Protein AF-A0A7W8VA94-F1 (afdb_monomer_lite)

Foldseek 3Di:
DVVVVVVVVVVVVPPPDDPPDKDKDKDWDKDKDWDWDACPVHHIDIDIDIDTDDIDIDIDD

InterPro domains:
  IPR023614 Porin domain superfamily [G3DSA:2.40.160.10] (11-59)
  IPR033900 Porin domain, Gram-negative type [PF13609] (10-50)

Organism: Paraburkholderia atlantica (NCBI:txid2654982)

Secondary structure (DSSP, 8-state):
-HHHHHHHHHHHTTTT------EEEEE--EEEEEEEEEEETTEEEEEEEEEEPPPEEEEE-

Sequence (61 aa):
MQRTFIKAGLLSAFAITAHAQSSVTLYGSLDAGLVYSNNQGGHSNWQQGSRAAAVGVRHRF

Radius of gyration: 30.08 Å; chains: 1; bounding box: 44×24×87 Å

Structure (mmCIF, N/CA/C/O backbone):
data_AF-A0A7W8VA94-F1
#
_entry.id   AF-A0A7W8VA94-F1
#
loop_
_atom_site.group_PDB
_atom_site.id
_atom_site.type_symbol
_atom_site.label_atom_id
_atom_site.label_alt_id
_atom_site.label_comp_id
_atom_site.label_asym_id
_atom_site.label_entity_id
_atom_site.label_seq_id
_atom_sit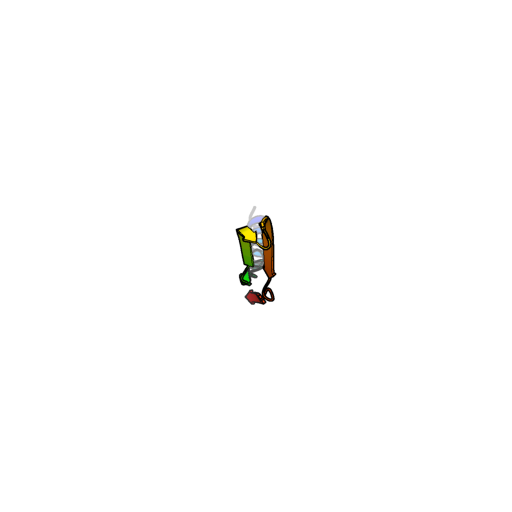e.pdbx_PDB_ins_code
_atom_site.Cartn_x
_atom_site.Cartn_y
_atom_site.Cartn_z
_atom_site.occupancy
_atom_site.B_iso_or_equiv
_atom_site.auth_seq_id
_atom_site.auth_comp_id
_atom_site.auth_asym_id
_atom_site.auth_atom_id
_atom_site.pdbx_PDB_model_num
ATOM 1 N N . MET A 1 1 ? -21.865 15.580 52.246 1.00 53.75 1 MET A N 1
ATOM 2 C CA . MET A 1 1 ? -20.535 15.080 51.831 1.00 53.75 1 MET A CA 1
ATOM 3 C C . MET A 1 1 ? -20.468 13.552 51.711 1.00 53.75 1 MET A C 1
ATOM 5 O O . MET A 1 1 ? -20.098 13.065 50.657 1.00 53.75 1 MET A O 1
ATOM 9 N N . GLN A 1 2 ? -20.900 12.769 52.704 1.00 56.88 2 GLN A N 1
ATOM 10 C CA . GLN A 1 2 ? -20.845 11.287 52.686 1.00 56.88 2 GLN A CA 1
ATOM 11 C C . GLN A 1 2 ? -21.527 10.565 51.500 1.00 56.88 2 GLN A C 1
ATOM 13 O O . GLN A 1 2 ? -20.997 9.592 50.974 1.00 56.88 2 GLN A O 1
ATOM 18 N N . ARG A 1 3 ? -22.666 11.069 51.007 1.00 64.88 3 ARG A N 1
ATOM 19 C CA . ARG A 1 3 ? -23.384 10.479 49.856 1.00 64.88 3 ARG A CA 1
ATOM 20 C C . ARG A 1 3 ? -22.693 10.716 48.506 1.00 64.88 3 ARG A C 1
ATOM 22 O O . ARG A 1 3 ? -23.001 10.028 47.538 1.00 64.88 3 ARG A O 1
ATOM 29 N N . THR A 1 4 ? -21.783 11.686 48.441 1.00 67.94 4 THR A N 1
ATOM 30 C CA . THR A 1 4 ? -21.068 12.071 47.217 1.00 67.94 4 THR A CA 1
ATOM 31 C C . THR A 1 4 ? -19.978 11.055 46.873 1.00 67.94 4 THR A C 1
ATOM 33 O O . THR A 1 4 ? -19.844 10.679 45.713 1.00 67.94 4 THR A O 1
ATOM 36 N N . PHE A 1 5 ? -19.269 10.536 47.881 1.00 71.88 5 PHE A N 1
ATOM 37 C CA . PHE A 1 5 ? -18.204 9.544 47.693 1.00 71.88 5 PHE A CA 1
ATOM 38 C C . PHE A 1 5 ? -18.723 8.203 47.159 1.00 71.88 5 PHE A C 1
ATOM 40 O O . PHE A 1 5 ? -18.104 7.611 46.280 1.00 71.88 5 PHE A O 1
ATOM 47 N N . ILE A 1 6 ? -19.901 7.766 47.615 1.00 78.62 6 ILE A N 1
ATOM 48 C CA . ILE A 1 6 ? -20.536 6.519 47.151 1.00 78.62 6 ILE A CA 1
ATOM 49 C C . ILE A 1 6 ? -20.892 6.608 45.659 1.00 78.62 6 ILE A C 1
ATOM 51 O O . ILE A 1 6 ? -20.646 5.676 44.898 1.00 78.62 6 ILE A O 1
ATOM 55 N N . LYS A 1 7 ? -21.431 7.753 45.220 1.00 73.25 7 LYS A N 1
ATOM 56 C CA . LYS A 1 7 ? -21.775 7.983 43.809 1.00 73.25 7 LYS A CA 1
ATOM 57 C C . LYS A 1 7 ? -20.534 8.052 42.916 1.00 73.25 7 LYS A C 1
ATOM 59 O O . LYS A 1 7 ? -20.554 7.506 41.820 1.00 73.25 7 LYS A O 1
ATOM 64 N N . ALA A 1 8 ? -19.459 8.678 43.395 1.00 74.88 8 ALA A N 1
ATOM 65 C CA . ALA A 1 8 ? -18.191 8.752 42.672 1.00 74.88 8 ALA A CA 1
ATOM 66 C C . ALA A 1 8 ? -17.533 7.368 42.500 1.00 74.88 8 ALA A C 1
ATOM 68 O O . ALA A 1 8 ? -17.066 7.049 41.411 1.00 74.88 8 ALA A O 1
ATOM 69 N N . GLY A 1 9 ? -17.561 6.517 43.533 1.00 77.44 9 GLY A N 1
ATOM 70 C CA . GLY A 1 9 ? -17.037 5.148 43.451 1.00 77.44 9 GLY A CA 1
ATOM 71 C C . GLY A 1 9 ? -17.799 4.264 42.458 1.00 77.44 9 GLY A C 1
ATOM 72 O O . GLY A 1 9 ? -17.183 3.533 41.686 1.00 77.44 9 GLY A O 1
ATOM 73 N N . LEU A 1 10 ? -19.131 4.386 42.423 1.00 75.75 10 LEU A N 1
ATOM 74 C CA . LEU A 1 10 ? -19.981 3.677 41.458 1.00 75.75 10 LEU A CA 1
ATOM 75 C C . LEU A 1 10 ? -19.699 4.092 40.007 1.00 75.75 10 LEU A C 1
ATOM 77 O O . LEU A 1 10 ? -19.699 3.237 39.130 1.00 75.75 10 LEU A O 1
ATOM 81 N N . LEU A 1 11 ? -19.425 5.374 39.748 1.00 72.88 11 LEU A N 1
ATOM 82 C CA . LEU A 1 11 ? -19.103 5.870 38.404 1.00 72.88 11 LEU A CA 1
ATOM 83 C C . LEU A 1 11 ? -17.709 5.422 37.932 1.00 72.88 11 LEU A C 1
ATOM 85 O O . LEU A 1 11 ? -17.556 5.049 36.771 1.00 72.88 11 LEU A O 1
ATOM 89 N N . SER A 1 12 ? -16.711 5.383 38.824 1.00 71.19 12 SER A N 1
ATOM 90 C CA . SER A 1 12 ? -15.364 4.887 38.488 1.00 71.19 12 SER A CA 1
ATOM 91 C C . SER A 1 12 ? -15.335 3.403 38.111 1.00 71.19 12 SER A C 1
ATOM 93 O O . SER A 1 12 ? -14.498 3.001 37.307 1.00 71.19 12 SER A O 1
ATOM 95 N N . ALA A 1 13 ? -16.251 2.586 38.640 1.00 69.19 13 ALA A N 1
ATOM 96 C CA . ALA A 1 13 ? -16.318 1.158 38.324 1.00 69.19 13 ALA A CA 1
ATOM 97 C C . ALA A 1 13 ? -16.680 0.872 36.851 1.00 69.19 13 ALA A C 1
ATOM 99 O O . ALA A 1 13 ? -16.309 -0.172 36.322 1.00 69.19 13 ALA A O 1
ATOM 100 N N . PHE A 1 14 ? -17.356 1.804 36.171 1.00 68.25 14 PHE A N 1
ATOM 101 C CA . PHE A 1 14 ? -17.743 1.671 34.761 1.00 68.25 14 PHE A CA 1
ATOM 102 C C . PHE A 1 14 ? -16.731 2.287 33.779 1.00 68.25 14 PHE A C 1
ATOM 104 O O . PHE A 1 14 ? -16.894 2.151 32.569 1.00 68.25 14 PHE A O 1
ATOM 111 N N . ALA A 1 15 ? -15.667 2.932 34.265 1.00 66.75 15 ALA A N 1
ATOM 112 C CA . ALA A 1 15 ? -14.712 3.656 33.422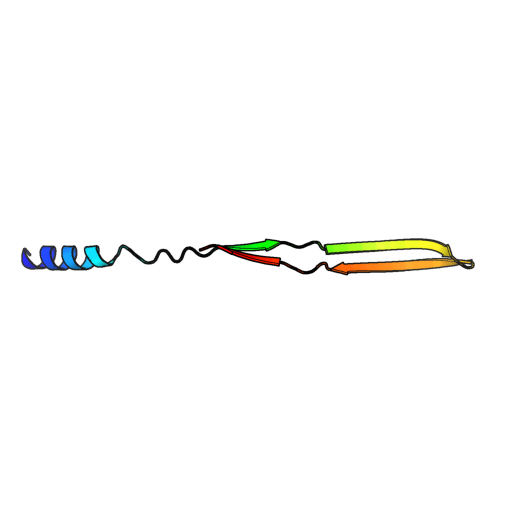 1.00 66.75 15 ALA A CA 1
ATOM 113 C C . ALA A 1 15 ? -13.634 2.770 32.754 1.00 66.75 15 ALA A C 1
ATOM 115 O O . ALA A 1 15 ? -12.748 3.293 32.083 1.00 66.75 15 ALA A O 1
ATOM 116 N N . ILE A 1 16 ? -13.660 1.444 32.942 1.00 66.88 16 ILE A N 1
ATOM 117 C CA . ILE A 1 16 ? -12.462 0.603 32.744 1.00 66.88 16 ILE A CA 1
ATOM 118 C C . ILE A 1 16 ? -12.344 -0.012 31.335 1.00 66.88 16 ILE A C 1
ATOM 120 O O . ILE A 1 16 ? -11.282 -0.515 30.981 1.00 66.88 16 ILE A O 1
ATOM 124 N N . THR A 1 17 ? -13.356 0.036 30.465 1.00 64.44 17 THR A N 1
ATOM 125 C CA . THR A 1 17 ? -13.303 -0.759 29.219 1.00 64.44 17 THR A CA 1
ATOM 126 C C . THR A 1 17 ? -13.739 0.001 27.975 1.00 64.44 17 THR A C 1
ATOM 128 O O . THR A 1 17 ? -14.864 -0.139 27.505 1.00 64.44 17 THR A O 1
ATOM 131 N N . ALA A 1 18 ? -12.807 0.743 27.381 1.00 60.97 18 ALA A N 1
ATOM 132 C CA . ALA A 1 18 ? -12.881 1.122 25.971 1.00 60.97 18 ALA A CA 1
ATOM 133 C C . ALA A 1 18 ? -11.515 0.924 25.297 1.00 60.97 18 ALA A C 1
ATOM 135 O O . ALA A 1 18 ? -10.950 1.838 24.704 1.00 60.97 18 ALA A O 1
ATOM 136 N N . HIS A 1 19 ? -10.948 -0.279 25.422 1.00 60.38 19 HIS A N 1
ATOM 137 C CA . HIS A 1 19 ? -9.734 -0.639 24.694 1.00 60.38 19 HIS A CA 1
ATOM 138 C C . HIS A 1 19 ? -10.136 -1.224 23.333 1.00 60.38 19 HIS A C 1
ATOM 140 O O . HIS A 1 19 ? -10.261 -2.435 23.172 1.00 60.38 19 HIS A O 1
ATOM 146 N N . ALA A 1 20 ? -10.407 -0.359 22.353 1.00 63.78 20 ALA A N 1
ATOM 147 C CA . ALA A 1 20 ? -10.582 -0.774 20.963 1.00 63.78 20 ALA A CA 1
ATOM 148 C C . ALA A 1 20 ? -9.202 -1.094 20.369 1.00 63.78 20 ALA A C 1
ATOM 150 O O . ALA A 1 20 ? -8.611 -0.302 19.638 1.00 63.78 20 ALA A O 1
ATOM 151 N N . GLN A 1 21 ? -8.646 -2.241 20.756 1.00 68.31 21 GLN A N 1
ATOM 152 C CA . GLN A 1 21 ? -7.433 -2.753 20.145 1.00 68.31 21 GLN A CA 1
ATOM 153 C C . GLN A 1 21 ? -7.833 -3.381 18.810 1.00 68.31 21 GLN A C 1
ATOM 155 O O . GLN A 1 21 ? -8.514 -4.396 18.748 1.00 68.31 21 GLN A O 1
ATOM 160 N N . SER A 1 22 ? -7.490 -2.710 17.721 1.00 73.19 22 SER A N 1
ATOM 161 C CA . SER A 1 22 ? -7.550 -3.305 16.394 1.00 73.19 22 SER A CA 1
ATOM 162 C C . SER A 1 22 ? -6.420 -2.711 15.570 1.00 73.19 22 SER A C 1
ATOM 164 O O . SER A 1 22 ? -6.396 -1.501 15.346 1.00 73.19 22 SER A O 1
ATOM 166 N N . SER A 1 23 ? -5.461 -3.537 15.149 1.00 77.50 23 SER A N 1
ATOM 167 C CA . SER A 1 23 ? -4.354 -3.097 14.292 1.00 77.50 23 SER A CA 1
ATOM 168 C C . SER A 1 23 ? -4.468 -3.733 12.914 1.00 77.50 23 SER A C 1
ATOM 170 O O . SER A 1 23 ? -4.646 -4.945 12.777 1.00 77.50 23 SER A O 1
ATOM 172 N N . VAL A 1 24 ? -4.353 -2.902 11.880 1.00 84.56 24 VAL A N 1
ATOM 173 C CA . VAL A 1 24 ? -4.302 -3.351 10.489 1.00 84.56 24 VAL A CA 1
ATOM 174 C C . VAL A 1 24 ? -2.850 -3.338 10.051 1.00 84.56 24 VAL A C 1
ATOM 176 O O . VAL A 1 24 ? -2.163 -2.326 10.158 1.00 84.56 24 VAL A O 1
ATOM 179 N N . THR A 1 25 ? -2.363 -4.480 9.582 1.00 87.75 25 THR A N 1
ATOM 180 C CA . THR A 1 25 ? -1.046 -4.567 8.950 1.00 87.75 25 THR A CA 1
ATOM 181 C C . THR A 1 25 ? -1.251 -4.803 7.464 1.00 87.75 25 THR A C 1
ATOM 183 O O . THR A 1 25 ? -1.786 -5.841 7.070 1.00 87.75 25 THR A O 1
ATOM 186 N N . LEU A 1 26 ? -0.845 -3.820 6.664 1.00 88.69 26 LEU A N 1
ATOM 187 C CA . LEU A 1 26 ? -0.853 -3.888 5.210 1.00 88.69 26 LEU A CA 1
ATOM 188 C C . LEU A 1 26 ? 0.498 -4.410 4.730 1.00 88.69 26 LEU A C 1
ATOM 190 O O . LEU A 1 26 ? 1.535 -3.907 5.161 1.00 88.69 26 LEU A O 1
ATOM 194 N N . TYR A 1 27 ? 0.492 -5.403 3.849 1.00 88.19 27 TYR A N 1
ATOM 195 C CA . TYR A 1 27 ? 1.708 -5.910 3.224 1.00 88.19 27 TYR A CA 1
ATOM 196 C C . TYR A 1 27 ? 1.492 -6.102 1.724 1.00 88.19 27 TYR A C 1
ATOM 198 O O . TYR A 1 27 ? 0.413 -6.477 1.270 1.00 88.19 27 TYR A O 1
ATOM 206 N N . GLY A 1 28 ? 2.528 -5.823 0.944 1.00 88.56 28 GLY A N 1
ATOM 207 C CA . GLY A 1 28 ? 2.506 -5.920 -0.509 1.00 88.56 28 GLY A CA 1
ATOM 208 C C . GLY A 1 28 ? 3.847 -5.491 -1.087 1.00 88.56 28 GLY A C 1
ATOM 209 O O . GLY A 1 28 ? 4.688 -4.942 -0.373 1.00 88.56 28 GLY A O 1
ATOM 210 N N . SER A 1 29 ? 4.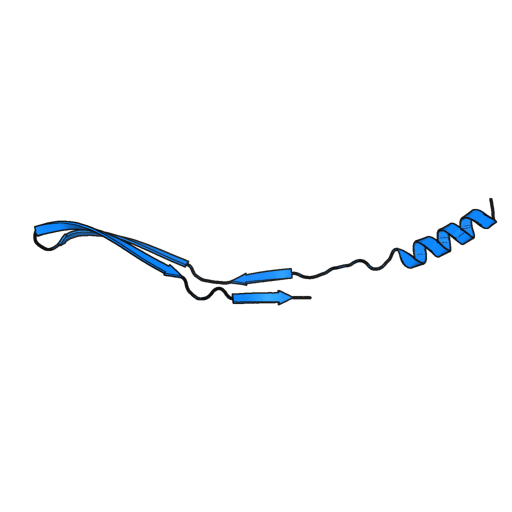045 -5.750 -2.375 1.00 90.00 29 SER A N 1
ATOM 211 C CA . SER A 1 29 ? 5.228 -5.319 -3.113 1.00 90.00 29 SER A CA 1
ATOM 212 C C . SER A 1 29 ? 4.829 -4.475 -4.316 1.00 90.00 29 SER A C 1
ATOM 214 O O . SER A 1 29 ? 3.858 -4.755 -5.025 1.00 90.00 29 SER A O 1
ATOM 216 N N . LEU A 1 30 ? 5.602 -3.415 -4.515 1.00 89.94 30 LEU A N 1
ATOM 217 C CA . LEU A 1 30 ? 5.496 -2.500 -5.637 1.00 89.94 30 LEU A CA 1
ATOM 218 C C . LEU A 1 30 ? 6.854 -2.487 -6.322 1.00 89.94 30 LEU A C 1
ATOM 220 O O . LEU A 1 30 ? 7.867 -2.245 -5.668 1.00 89.94 30 LEU A O 1
ATOM 224 N N . ASP A 1 31 ? 6.852 -2.764 -7.620 1.00 90.12 31 ASP A N 1
ATOM 225 C CA . ASP A 1 31 ? 8.040 -2.706 -8.458 1.00 90.12 31 ASP A CA 1
ATOM 226 C C . ASP A 1 31 ? 7.783 -1.745 -9.619 1.00 90.12 31 ASP A C 1
ATOM 228 O O . ASP A 1 31 ? 6.779 -1.852 -10.335 1.00 90.12 31 ASP A O 1
ATOM 232 N N . ALA A 1 32 ? 8.670 -0.767 -9.770 1.00 92.38 32 ALA A N 1
ATOM 233 C CA . ALA A 1 32 ? 8.617 0.215 -10.838 1.00 92.38 32 ALA A CA 1
ATOM 234 C C . ALA A 1 32 ? 10.029 0.452 -11.362 1.00 92.38 32 ALA A C 1
ATOM 236 O O . ALA A 1 32 ? 10.946 0.761 -10.602 1.00 92.38 32 ALA A O 1
ATOM 237 N N . GLY A 1 33 ? 10.184 0.319 -12.674 1.00 91.69 33 GLY A N 1
ATOM 238 C CA . GLY A 1 33 ? 11.461 0.451 -13.353 1.00 91.69 33 GLY A CA 1
ATOM 239 C C . GLY A 1 33 ? 11.345 1.343 -14.577 1.00 91.69 33 GLY A C 1
ATOM 240 O O . GLY A 1 33 ? 10.352 1.307 -15.308 1.00 91.69 33 GLY A O 1
ATOM 241 N N . LEU A 1 34 ? 12.392 2.127 -14.806 1.00 94.12 34 LEU A N 1
ATOM 242 C CA . LEU A 1 34 ? 12.602 2.883 -16.032 1.00 94.12 34 LEU A CA 1
ATOM 243 C C . LEU A 1 34 ? 13.808 2.296 -16.755 1.00 94.12 34 LEU A C 1
ATOM 245 O O . LEU A 1 34 ? 14.894 2.192 -16.188 1.00 94.12 34 LEU A O 1
ATOM 249 N N . VAL A 1 35 ? 13.604 1.914 -18.009 1.00 92.62 35 VAL A N 1
ATOM 250 C CA . VAL A 1 35 ? 14.644 1.393 -18.888 1.00 92.62 35 VAL A CA 1
ATOM 251 C C . VAL A 1 35 ? 14.922 2.430 -19.958 1.00 92.62 35 VAL A C 1
ATOM 253 O O . VAL A 1 35 ? 14.031 2.818 -20.712 1.00 92.62 35 VAL A O 1
ATOM 256 N N . TYR A 1 36 ? 16.178 2.851 -20.031 1.00 92.56 36 TYR A N 1
ATOM 257 C CA . TYR A 1 36 ? 16.704 3.562 -21.182 1.00 92.56 36 TYR A CA 1
ATOM 258 C C . TYR A 1 36 ? 17.443 2.577 -22.077 1.00 92.56 36 TYR A C 1
ATOM 260 O O . TYR A 1 36 ? 18.386 1.920 -21.636 1.00 92.56 36 TYR A O 1
ATOM 268 N N . SER A 1 37 ? 17.037 2.492 -23.337 1.00 91.69 37 SER A N 1
ATOM 269 C CA . SER A 1 37 ? 17.757 1.741 -24.356 1.00 91.69 37 SER A CA 1
ATOM 270 C C . SER A 1 37 ? 18.314 2.711 -25.384 1.00 91.69 37 SER A C 1
ATOM 272 O O . SER A 1 37 ? 17.569 3.440 -26.035 1.00 91.69 37 SER A O 1
ATOM 274 N N . ASN A 1 38 ? 19.635 2.733 -25.532 1.00 90.94 38 ASN A N 1
ATOM 275 C CA . ASN A 1 38 ? 20.268 3.417 -26.648 1.00 90.94 38 ASN A CA 1
ATOM 276 C C . ASN A 1 38 ? 20.351 2.463 -27.844 1.00 90.94 38 ASN A C 1
ATOM 278 O O . ASN A 1 38 ? 20.739 1.307 -27.683 1.00 90.94 38 ASN A O 1
ATOM 282 N N . ASN A 1 39 ? 20.059 2.979 -29.036 1.00 89.44 39 ASN A N 1
ATOM 283 C CA . ASN A 1 39 ? 20.181 2.269 -30.306 1.00 89.44 39 ASN A CA 1
ATOM 284 C C . ASN A 1 39 ? 19.230 1.063 -30.480 1.00 89.44 39 ASN A C 1
ATOM 286 O O . ASN A 1 39 ? 19.538 0.106 -31.191 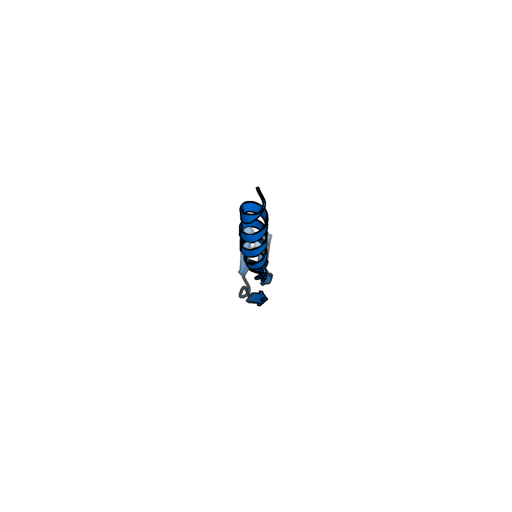1.00 89.44 39 ASN A O 1
ATOM 290 N N . GLN A 1 40 ? 18.043 1.110 -29.873 1.00 86.62 40 GLN A N 1
ATOM 291 C CA . GLN A 1 40 ? 16.974 0.157 -30.163 1.00 86.62 40 GLN A CA 1
ATOM 292 C C . GLN A 1 40 ? 16.375 0.485 -31.538 1.00 86.62 40 GLN A C 1
ATOM 294 O O . GLN A 1 40 ? 15.682 1.485 -31.703 1.00 86.62 40 GLN A O 1
ATOM 299 N N . GLY A 1 41 ? 16.677 -0.329 -32.553 1.00 87.44 41 GLY A N 1
ATOM 300 C CA . GLY A 1 41 ? 16.226 -0.066 -33.926 1.00 87.44 41 GLY A CA 1
ATOM 301 C C . GLY A 1 41 ? 16.800 1.224 -34.532 1.00 87.44 41 GLY A C 1
ATOM 302 O O . GLY A 1 41 ? 16.132 1.866 -35.337 1.00 87.44 41 GLY A O 1
ATOM 303 N N . GLY A 1 42 ? 18.007 1.633 -34.120 1.00 92.94 42 GLY A N 1
ATOM 304 C CA . GLY A 1 42 ? 18.696 2.823 -34.642 1.00 92.94 42 GLY A CA 1
ATOM 305 C C . GLY A 1 42 ? 18.501 4.114 -33.838 1.00 92.94 42 GLY A C 1
ATOM 306 O O . GLY A 1 42 ? 19.099 5.129 -34.180 1.00 92.94 42 GLY A O 1
ATOM 307 N N . HIS A 1 43 ? 17.684 4.102 -32.778 1.00 88.81 43 HIS A N 1
ATOM 308 C CA . HIS A 1 43 ? 17.312 5.306 -32.022 1.00 88.81 43 HIS A CA 1
ATOM 309 C C . HIS A 1 43 ? 17.276 5.021 -30.514 1.00 88.81 43 HIS A C 1
ATOM 311 O O . HIS A 1 43 ? 17.308 3.864 -30.091 1.00 88.81 43 HIS A O 1
ATOM 317 N N . SER A 1 44 ? 17.235 6.063 -29.683 1.00 92.75 44 SER A N 1
ATOM 318 C CA . SER A 1 44 ? 17.066 5.896 -28.238 1.00 92.75 44 SER A CA 1
ATOM 319 C C . SER A 1 44 ? 15.595 5.726 -27.858 1.00 92.75 44 SER A C 1
ATOM 321 O O . SER A 1 44 ? 14.700 6.257 -28.514 1.00 92.75 44 SER A O 1
ATOM 323 N N . ASN A 1 45 ? 15.341 4.968 -26.796 1.00 94.19 45 ASN A N 1
ATOM 324 C CA . ASN A 1 45 ? 13.999 4.666 -26.326 1.00 94.19 45 ASN A CA 1
ATOM 325 C C . ASN A 1 45 ? 13.941 4.626 -24.796 1.00 94.19 45 ASN A C 1
ATOM 327 O O . ASN A 1 45 ? 14.888 4.195 -24.136 1.00 94.19 45 ASN A O 1
ATOM 331 N N . TRP A 1 46 ? 12.802 5.040 -24.249 1.00 93.81 46 TRP A N 1
ATOM 332 C CA . TRP A 1 46 ? 12.506 5.012 -22.820 1.00 93.81 46 TRP A CA 1
ATOM 333 C C . TRP A 1 46 ? 11.280 4.138 -22.589 1.00 93.81 46 TRP A C 1
ATOM 335 O O . TRP A 1 46 ? 10.225 4.378 -23.173 1.00 93.81 46 TRP A O 1
ATOM 345 N N . GLN A 1 47 ? 11.402 3.127 -21.734 1.00 92.75 47 GLN A N 1
ATOM 346 C CA . GLN A 1 47 ? 10.286 2.270 -21.344 1.00 92.75 47 GLN A CA 1
ATOM 347 C C . GLN A 1 47 ? 10.076 2.336 -19.841 1.00 92.75 47 GLN A C 1
ATOM 349 O O . GLN A 1 47 ? 11.022 2.205 -19.067 1.00 92.75 47 GLN A O 1
ATOM 354 N N . GLN A 1 48 ? 8.821 2.485 -19.430 1.00 92.19 48 GLN A N 1
ATOM 355 C CA . GLN A 1 48 ? 8.433 2.371 -18.032 1.00 92.19 48 GLN A CA 1
ATOM 356 C C . GLN A 1 48 ? 7.686 1.057 -17.821 1.00 92.19 48 GLN A C 1
ATOM 358 O O . GLN A 1 48 ? 6.692 0.782 -18.491 1.00 92.19 48 GLN A O 1
ATOM 363 N N . GLY A 1 49 ? 8.175 0.249 -16.886 1.00 91.00 49 GLY A N 1
ATOM 364 C CA . GLY A 1 49 ? 7.516 -0.962 -16.419 1.00 91.00 49 GLY A CA 1
ATOM 365 C C . GLY A 1 49 ? 7.024 -0.761 -14.995 1.00 91.00 49 GLY A C 1
ATOM 366 O O . GLY A 1 49 ? 7.745 -0.235 -14.149 1.00 91.00 49 GLY A O 1
ATOM 367 N N . SER A 1 50 ? 5.792 -1.170 -14.716 1.00 90.44 50 SER A N 1
ATOM 368 C CA . SER A 1 50 ? 5.225 -1.109 -13.369 1.00 90.44 50 SER A CA 1
ATOM 369 C C . SER A 1 50 ? 4.467 -2.394 -13.085 1.00 90.44 50 SER A C 1
ATOM 371 O O . SER A 1 50 ? 3.737 -2.893 -13.945 1.00 90.44 50 SER A O 1
ATOM 373 N N . ARG A 1 51 ? 4.646 -2.946 -11.885 1.00 85.81 51 ARG A N 1
ATOM 374 C CA . ARG A 1 51 ? 3.948 -4.145 -11.426 1.00 85.81 51 ARG A CA 1
ATOM 375 C C . ARG A 1 51 ? 3.512 -3.933 -9.982 1.00 85.81 51 ARG A C 1
ATOM 377 O O . ARG A 1 51 ? 4.326 -3.634 -9.112 1.00 85.81 51 ARG A O 1
ATOM 384 N N . ALA A 1 52 ? 2.220 -4.108 -9.735 1.00 83.06 52 ALA A N 1
ATOM 385 C CA . ALA A 1 52 ? 1.665 -4.166 -8.392 1.00 83.06 52 ALA A CA 1
ATOM 386 C C . ALA A 1 52 ? 1.287 -5.618 -8.093 1.00 83.06 52 ALA A C 1
ATOM 388 O O . ALA A 1 52 ? 0.507 -6.221 -8.834 1.00 83.06 52 ALA A O 1
ATOM 389 N N . ALA A 1 53 ? 1.857 -6.192 -7.035 1.00 81.50 53 ALA A N 1
ATOM 390 C CA . ALA A 1 53 ? 1.365 -7.453 -6.496 1.00 81.50 53 ALA A CA 1
ATOM 391 C C . ALA A 1 53 ? 0.128 -7.195 -5.624 1.00 81.50 53 ALA A C 1
ATOM 393 O O . ALA A 1 53 ? -0.053 -6.095 -5.096 1.00 81.50 53 ALA A O 1
ATOM 394 N N . ALA A 1 54 ? -0.726 -8.210 -5.475 1.00 83.19 54 ALA A N 1
ATOM 395 C CA . ALA A 1 54 ? -1.909 -8.120 -4.628 1.00 83.19 54 ALA A CA 1
ATOM 396 C C . ALA A 1 54 ? -1.527 -7.652 -3.214 1.00 83.19 54 ALA A C 1
ATOM 398 O O . ALA A 1 54 ? -0.620 -8.198 -2.584 1.00 83.19 54 ALA A O 1
ATOM 399 N N . VAL A 1 55 ? -2.226 -6.628 -2.733 1.00 87.19 55 VAL A N 1
ATOM 400 C CA . VAL A 1 55 ? -2.031 -6.084 -1.392 1.00 87.19 55 VAL A CA 1
ATOM 401 C C . VAL A 1 55 ? -2.838 -6.924 -0.407 1.00 87.19 55 VAL A C 1
ATOM 403 O O . VAL A 1 55 ? -4.058 -7.039 -0.521 1.00 87.19 55 VAL A O 1
ATOM 406 N N . GLY A 1 56 ? -2.143 -7.524 0.555 1.00 87.38 56 GLY A N 1
ATOM 407 C CA . GLY A 1 56 ? -2.741 -8.309 1.622 1.00 87.38 56 GLY A CA 1
ATOM 408 C C . GLY A 1 56 ? -3.056 -7.441 2.835 1.00 87.38 56 GLY A C 1
ATOM 409 O O . GLY A 1 56 ? -2.225 -6.656 3.296 1.00 87.38 56 GLY A O 1
ATOM 410 N N . VAL A 1 57 ? -4.259 -7.613 3.381 1.00 90.31 57 VAL A N 1
ATOM 411 C CA . VAL A 1 57 ? -4.689 -6.951 4.615 1.00 90.31 57 VAL A CA 1
ATOM 412 C C . VAL A 1 57 ? -4.786 -7.992 5.716 1.00 90.31 57 VAL A C 1
ATOM 414 O O . VAL A 1 57 ? -5.489 -8.993 5.586 1.00 90.31 57 VAL A O 1
ATOM 417 N N . ARG A 1 58 ? -4.093 -7.749 6.827 1.00 84.38 58 ARG A N 1
ATOM 418 C CA . ARG A 1 58 ? -4.215 -8.555 8.039 1.00 84.38 58 ARG A CA 1
ATOM 419 C C . ARG A 1 58 ? -4.837 -7.724 9.150 1.00 84.38 58 ARG A C 1
ATOM 421 O O . ARG A 1 58 ? -4.208 -6.784 9.639 1.00 84.38 58 ARG A O 1
ATOM 428 N N . HIS A 1 59 ? -6.028 -8.120 9.585 1.00 83.69 59 HIS A N 1
ATOM 429 C CA . HIS A 1 59 ? -6.662 -7.590 10.787 1.00 83.69 59 HIS A CA 1
ATOM 430 C C . HIS A 1 59 ? -6.166 -8.356 12.023 1.00 83.69 59 HIS A C 1
ATOM 432 O O . HIS A 1 59 ? -6.231 -9.584 12.064 1.00 83.69 59 HIS A O 1
ATOM 438 N N . ARG A 1 60 ? -5.652 -7.633 13.024 1.00 73.75 60 ARG A N 1
ATOM 439 C CA . ARG A 1 60 ? -5.501 -8.113 14.405 1.00 73.75 60 ARG A CA 1
ATOM 440 C C . ARG A 1 60 ? -6.515 -7.410 15.290 1.00 73.75 60 ARG A C 1
ATOM 442 O O . ARG A 1 60 ? -6.601 -6.184 15.227 1.00 73.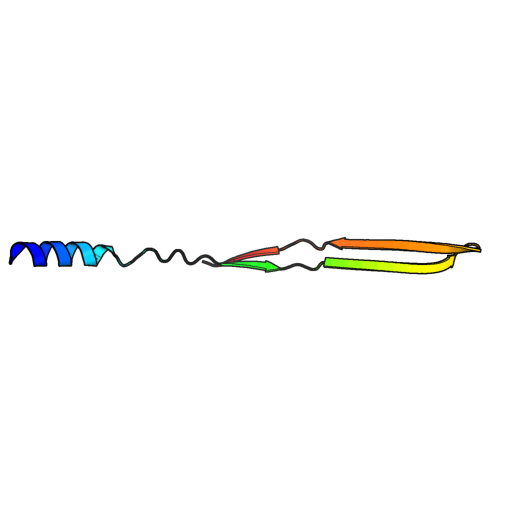75 60 ARG A O 1
ATOM 449 N N . PHE A 1 61 ? -7.196 -8.187 16.119 1.00 68.62 61 PHE A N 1
ATOM 450 C CA . PHE A 1 61 ? -7.827 -7.734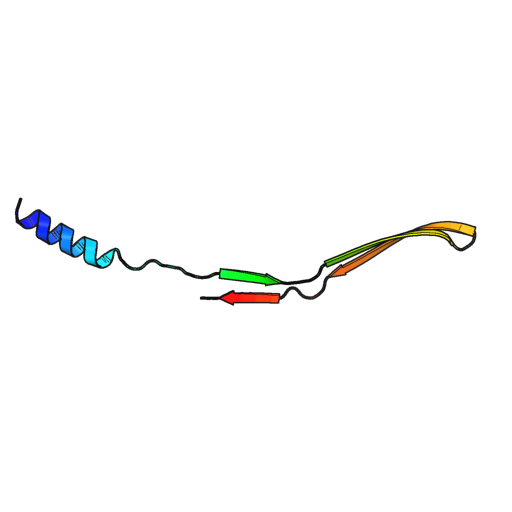 17.357 1.00 68.62 61 PHE A CA 1
ATOM 451 C C . PHE A 1 61 ? -6.729 -7.480 18.414 1.00 68.62 61 PHE A C 1
ATOM 453 O O . PHE A 1 61 ? -5.652 -8.111 18.296 1.00 68.62 61 PHE A O 1
#

pLDDT: mean 80.89, std 11.12, range [53.75, 94.19]